Protein AF-W9BY68-F1 (afdb_monomer_lite)

pLDDT: mean 79.56, std 16.39, range [36.25, 94.94]

Foldseek 3Di:
DDDAPPPDDQFWKWAFQDQDFDADPVRHTDDDDHHGDIFTWHDWDDDPPFIWTDTPVDDRPDTDGSVRIHTDDPDQQDPVNQVVCCVVPVDGDDHDPDDPPPDD

Sequence (104 aa):
MSGGDQNWQVGDLALCKYSGCWFDQYHRPRVGPLAGSVHTVTRVWQPGEKLLISLQDWPIEMGFWASAFTKIAPHALDEEDAETIRLLTGQPVTPAAPKTPELV

Structure (mmCIF, N/CA/C/O backbone):
data_AF-W9BY68-F1
#
_entry.id   AF-W9BY68-F1
#
loop_
_atom_site.group_PDB
_atom_site.id
_atom_site.type_symbol
_atom_site.label_atom_id
_atom_site.label_alt_id
_atom_site.label_comp_id
_atom_site.label_asym_id
_atom_site.label_entity_id
_atom_site.label_seq_id
_atom_site.pdbx_PDB_ins_code
_atom_site.Cartn_x
_atom_site.Cartn_y
_atom_site.Cartn_z
_atom_site.occupancy
_atom_site.B_iso_or_equiv
_atom_site.auth_seq_id
_atom_site.auth_comp_id
_atom_site.auth_asym_id
_atom_site.auth_atom_id
_atom_site.pdbx_PDB_model_num
ATOM 1 N N . MET A 1 1 ? -8.536 13.707 -13.249 1.00 36.25 1 MET A N 1
ATOM 2 C CA . MET A 1 1 ? -8.603 12.449 -12.477 1.00 36.25 1 MET A CA 1
ATOM 3 C C . MET A 1 1 ? -8.050 12.755 -11.104 1.00 36.25 1 MET A C 1
ATOM 5 O O . MET A 1 1 ? -6.860 13.011 -10.992 1.00 36.25 1 MET A O 1
ATOM 9 N N . SER A 1 2 ? -8.939 12.906 -10.128 1.00 38.94 2 SER A N 1
ATOM 10 C CA . SER A 1 2 ? -8.640 13.507 -8.830 1.00 38.94 2 SER A CA 1
ATOM 11 C C . SER A 1 2 ? -7.613 12.668 -8.079 1.00 38.94 2 SER A C 1
ATOM 13 O O . SER A 1 2 ? -7.839 11.487 -7.814 1.00 38.94 2 SER A O 1
ATOM 15 N N . GLY A 1 3 ? -6.460 13.283 -7.818 1.00 37.66 3 GLY A N 1
ATOM 16 C CA . GLY A 1 3 ? -5.411 12.720 -6.989 1.00 37.66 3 GLY A CA 1
ATOM 17 C C . GLY A 1 3 ? -5.958 12.499 -5.590 1.00 37.66 3 GLY A C 1
ATOM 18 O O . GLY A 1 3 ? -6.286 13.456 -4.899 1.00 37.66 3 GLY A O 1
ATOM 19 N N . GLY A 1 4 ? -6.084 11.232 -5.204 1.00 44.91 4 GLY A N 1
ATOM 20 C CA . GLY A 1 4 ? -6.170 10.886 -3.793 1.00 44.91 4 GLY A CA 1
ATOM 21 C C . GLY A 1 4 ? -4.865 11.290 -3.117 1.00 44.91 4 GLY A C 1
ATOM 22 O O . GLY A 1 4 ? -3.799 11.179 -3.731 1.00 44.91 4 GLY A O 1
ATOM 23 N N . ASP A 1 5 ? -4.986 11.795 -1.894 1.00 56.00 5 ASP A N 1
ATOM 24 C CA . ASP A 1 5 ? -3.907 12.307 -1.055 1.00 56.00 5 ASP A CA 1
ATOM 25 C C . ASP A 1 5 ? -2.622 11.486 -1.201 1.00 56.00 5 ASP A C 1
ATOM 27 O O . ASP A 1 5 ? -2.530 10.334 -0.780 1.00 56.00 5 ASP A O 1
ATOM 31 N N . GLN A 1 6 ? -1.609 12.094 -1.822 1.00 66.81 6 GLN A N 1
ATOM 32 C CA . GLN A 1 6 ? -0.323 11.453 -2.118 1.00 66.81 6 GLN A CA 1
ATOM 33 C C . GLN A 1 6 ? 0.554 11.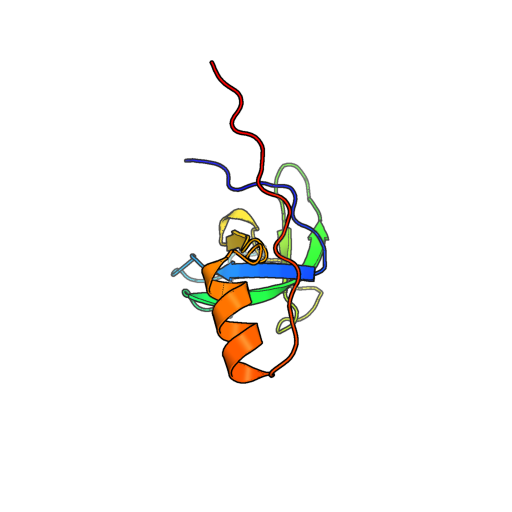273 -0.869 1.00 66.81 6 GLN A C 1
ATOM 35 O O . GLN A 1 6 ? 1.668 10.763 -0.970 1.00 66.81 6 GLN A O 1
ATOM 40 N N . ASN A 1 7 ? 0.067 11.669 0.309 1.00 84.56 7 ASN A N 1
ATOM 41 C CA . ASN A 1 7 ? 0.775 11.541 1.578 1.00 84.56 7 ASN A CA 1
ATOM 42 C C . ASN A 1 7 ? 0.606 10.128 2.160 1.00 84.56 7 ASN A C 1
ATOM 44 O O . ASN A 1 7 ? 0.021 9.938 3.231 1.00 84.56 7 ASN A O 1
ATOM 48 N N . TRP A 1 8 ? 1.065 9.136 1.400 1.00 90.44 8 TRP A N 1
ATOM 49 C CA . TRP A 1 8 ? 1.156 7.754 1.852 1.00 90.44 8 TRP A CA 1
ATOM 50 C C . TRP A 1 8 ? 2.251 7.621 2.906 1.00 90.44 8 TRP A C 1
ATOM 52 O O . TRP A 1 8 ? 3.357 8.137 2.746 1.00 90.44 8 TRP A O 1
ATOM 62 N N . GLN A 1 9 ? 1.948 6.890 3.967 1.00 91.38 9 GLN A N 1
ATOM 63 C CA . GLN A 1 9 ? 2.832 6.611 5.083 1.00 91.38 9 GLN A CA 1
ATOM 64 C C . GLN A 1 9 ? 2.800 5.119 5.410 1.00 91.38 9 GLN A C 1
ATOM 66 O O . GLN A 1 9 ? 1.844 4.401 5.113 1.00 91.38 9 GLN A O 1
ATOM 71 N N . VAL A 1 10 ? 3.880 4.641 6.022 1.00 92.81 10 VAL A N 1
ATOM 72 C CA . VAL A 1 10 ? 3.925 3.282 6.566 1.00 92.81 10 VAL A CA 1
ATOM 73 C C . VAL A 1 10 ? 2.860 3.154 7.657 1.00 92.81 10 VAL A C 1
ATOM 75 O O . VAL A 1 10 ? 2.754 4.024 8.516 1.00 92.81 10 VAL A O 1
ATOM 78 N N . GLY A 1 11 ? 2.081 2.075 7.616 1.00 91.00 11 GLY A N 1
ATOM 79 C CA . GLY A 1 11 ? 0.943 1.834 8.504 1.00 91.00 11 GLY A CA 1
ATOM 80 C C . GLY A 1 11 ? -0.412 2.255 7.930 1.00 91.00 11 GLY A C 1
ATOM 81 O O . GLY A 1 11 ? -1.434 1.851 8.477 1.00 91.00 11 GLY A O 1
ATOM 82 N N . ASP A 1 12 ? -0.450 3.001 6.819 1.00 92.00 12 ASP A N 1
ATOM 83 C CA . ASP A 1 12 ? -1.712 3.321 6.147 1.00 92.00 12 ASP A CA 1
ATOM 84 C C . ASP A 1 12 ? -2.410 2.062 5.623 1.00 92.00 12 ASP A C 1
ATOM 86 O O . ASP A 1 12 ? -1.768 1.111 5.173 1.00 92.00 12 ASP A O 1
ATOM 90 N N . LEU A 1 13 ? -3.742 2.096 5.592 1.00 93.25 13 LEU A N 1
ATOM 91 C CA . LEU A 1 13 ? -4.551 1.080 4.931 1.00 93.25 13 LEU A CA 1
ATOM 92 C C . LEU A 1 13 ? -4.798 1.472 3.468 1.00 93.25 13 LEU A C 1
ATOM 94 O O . LEU A 1 13 ? -5.243 2.579 3.165 1.00 93.25 13 LEU A O 1
ATOM 98 N N . ALA A 1 14 ? -4.522 0.547 2.554 1.00 93.38 14 ALA A N 1
ATOM 99 C CA . ALA A 1 14 ? -4.654 0.719 1.115 1.00 93.38 14 ALA A CA 1
ATOM 100 C C . ALA A 1 14 ? -5.722 -0.229 0.556 1.00 93.38 14 ALA A C 1
ATOM 102 O O . ALA A 1 14 ? -5.560 -1.447 0.598 1.00 93.38 14 ALA A O 1
ATOM 103 N N . LEU A 1 15 ? -6.790 0.332 -0.014 1.00 94.12 15 LEU A N 1
ATOM 104 C CA . LEU A 1 15 ? -7.790 -0.406 -0.785 1.00 94.12 15 LEU A CA 1
ATOM 105 C C . LEU A 1 15 ? -7.345 -0.507 -2.243 1.00 94.12 15 LEU A C 1
ATOM 107 O O . LEU A 1 15 ? -7.211 0.517 -2.916 1.00 94.12 15 LEU A O 1
ATOM 111 N N . CYS A 1 16 ? -7.155 -1.719 -2.758 1.00 94.94 16 CYS A N 1
ATOM 112 C CA . CYS A 1 16 ? -6.873 -1.929 -4.174 1.00 94.94 16 CYS A CA 1
ATOM 113 C C . CYS A 1 16 ? -8.125 -1.636 -5.015 1.00 94.94 16 CYS A C 1
ATOM 115 O O . CYS A 1 16 ? -9.156 -2.287 -4.853 1.00 94.94 16 CYS A O 1
ATOM 117 N N . LYS A 1 17 ? -8.041 -0.683 -5.948 1.00 94.81 17 LYS A N 1
ATOM 118 C CA . LYS A 1 17 ? -9.115 -0.390 -6.924 1.00 94.81 17 LYS A CA 1
ATOM 119 C C . LYS A 1 17 ? -8.800 -0.898 -8.331 1.00 94.81 17 LYS A C 1
ATOM 121 O O . LYS A 1 17 ? -9.632 -0.786 -9.227 1.00 94.81 17 LYS A O 1
ATOM 126 N N . TYR A 1 18 ? -7.589 -1.406 -8.549 1.00 92.38 18 TYR A N 1
ATOM 127 C CA . TYR A 1 18 ? -7.150 -1.883 -9.851 1.00 92.38 18 TYR A CA 1
ATOM 128 C C . TYR A 1 18 ? -7.641 -3.308 -10.111 1.00 92.38 18 TYR A C 1
ATOM 130 O O . TYR A 1 18 ? -7.414 -4.208 -9.309 1.00 92.38 18 TYR A O 1
ATOM 138 N N . SER A 1 19 ? -8.308 -3.504 -11.248 1.00 91.06 19 SER A N 1
ATOM 139 C CA . SER A 1 19 ? -8.907 -4.780 -11.663 1.00 91.06 19 SER A CA 1
ATOM 140 C C . SER A 1 19 ? -8.208 -5.435 -12.862 1.00 91.06 19 SER A C 1
ATOM 142 O O . SER A 1 19 ? -8.702 -6.428 -13.390 1.00 91.06 19 SER A O 1
ATOM 144 N N . GLY A 1 20 ? -7.082 -4.877 -13.318 1.00 88.31 20 GLY A N 1
ATOM 145 C CA . GLY A 1 20 ? -6.321 -5.401 -14.454 1.00 88.31 20 GLY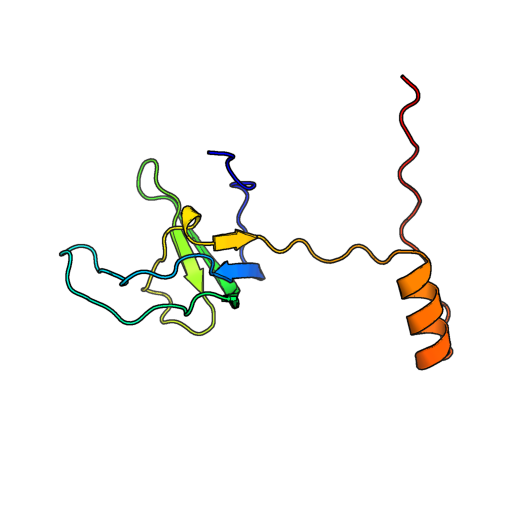 A CA 1
ATOM 146 C C . GLY A 1 20 ? -5.181 -6.343 -14.055 1.00 88.31 20 GLY A C 1
ATOM 147 O O . GLY A 1 20 ? -5.002 -6.694 -12.890 1.00 88.31 20 GLY A O 1
ATOM 148 N N . CYS A 1 21 ? -4.375 -6.732 -15.044 1.00 89.69 21 CYS A N 1
ATOM 149 C CA . CYS A 1 21 ? -3.181 -7.544 -14.824 1.00 89.69 21 CYS A CA 1
ATOM 150 C C . CYS A 1 21 ? -2.043 -6.710 -14.231 1.00 89.69 21 CYS A C 1
ATOM 152 O O . CYS A 1 21 ? -1.749 -5.612 -14.702 1.00 89.69 21 CYS A O 1
ATOM 154 N N . TRP A 1 22 ? -1.348 -7.263 -13.242 1.00 91.00 22 TRP A N 1
ATOM 155 C CA . TRP A 1 22 ? -0.125 -6.664 -12.724 1.00 91.00 22 TRP A CA 1
ATOM 156 C C . TRP A 1 22 ? 1.060 -7.040 -13.603 1.00 91.00 22 TRP A C 1
ATOM 158 O O . TRP A 1 22 ? 1.140 -8.158 -14.113 1.00 91.00 22 TRP A O 1
ATOM 168 N N . PHE A 1 23 ? 1.993 -6.109 -13.762 1.00 89.44 23 PHE A N 1
ATOM 169 C CA . PHE A 1 23 ? 3.186 -6.308 -14.572 1.00 89.44 23 PHE A CA 1
ATOM 170 C C . PHE A 1 23 ? 4.431 -5.883 -13.803 1.00 89.44 23 PHE A C 1
ATOM 172 O O . PHE A 1 23 ? 4.392 -4.916 -13.043 1.00 89.44 23 PHE A O 1
ATOM 179 N N . ASP A 1 24 ? 5.539 -6.595 -14.014 1.00 87.94 24 ASP A N 1
ATOM 180 C CA . ASP A 1 24 ? 6.846 -6.131 -13.550 1.00 87.94 24 ASP A CA 1
ATOM 181 C C . ASP A 1 24 ? 7.440 -5.057 -14.479 1.00 87.94 24 ASP A C 1
ATOM 183 O O . ASP A 1 24 ? 6.870 -4.689 -15.507 1.00 87.94 24 ASP A O 1
ATOM 187 N N . GLN A 1 25 ? 8.623 -4.555 -14.124 1.00 82.38 25 GLN A N 1
ATOM 188 C CA . GLN A 1 25 ? 9.350 -3.544 -14.900 1.00 82.38 25 GLN A CA 1
ATOM 189 C C . GLN A 1 25 ? 9.669 -3.961 -16.349 1.00 82.38 25 GLN A C 1
ATOM 191 O O . GLN A 1 25 ? 9.920 -3.104 -17.193 1.00 82.38 25 GLN A O 1
ATOM 196 N N . TYR A 1 26 ? 9.634 -5.261 -16.658 1.00 88.81 26 TYR A N 1
ATOM 197 C CA . TYR A 1 26 ? 9.838 -5.808 -17.999 1.00 88.81 26 TYR A CA 1
ATOM 198 C C . TYR A 1 26 ? 8.515 -6.144 -18.702 1.00 88.81 26 TYR A C 1
ATOM 200 O O . TYR A 1 26 ? 8.523 -6.872 -19.693 1.00 88.81 26 TYR A O 1
ATOM 208 N N . HIS A 1 27 ? 7.385 -5.632 -18.197 1.00 86.00 27 HIS A N 1
ATOM 209 C CA . HIS A 1 27 ? 6.034 -5.899 -18.696 1.00 86.00 27 HIS A CA 1
ATOM 210 C C . HIS A 1 27 ? 5.650 -7.387 -18.687 1.00 86.00 27 HIS A C 1
ATOM 212 O O . HIS A 1 27 ? 4.815 -7.830 -19.477 1.00 86.00 27 HIS A O 1
ATOM 218 N N . ARG A 1 28 ? 6.234 -8.185 -17.784 1.00 89.62 28 ARG A N 1
ATOM 219 C CA . ARG A 1 28 ? 5.835 -9.587 -17.613 1.00 89.62 28 ARG A CA 1
ATOM 220 C C . ARG A 1 28 ? 4.681 -9.672 -16.621 1.00 89.62 28 ARG A C 1
ATOM 222 O O . ARG A 1 28 ? 4.745 -8.993 -15.594 1.00 89.62 28 ARG A O 1
ATOM 229 N N . PRO A 1 29 ? 3.656 -10.497 -16.888 1.00 88.94 29 PRO A N 1
ATOM 230 C CA . PRO A 1 29 ? 2.528 -10.642 -15.982 1.00 88.94 29 PRO A CA 1
ATOM 231 C C . PRO A 1 29 ? 2.994 -11.159 -14.617 1.00 88.94 29 PRO A C 1
ATOM 233 O O . PRO A 1 29 ? 3.817 -12.075 -14.521 1.00 88.94 29 PRO A O 1
ATOM 236 N N . ARG A 1 30 ? 2.463 -10.558 -13.556 1.00 86.56 30 ARG A N 1
ATOM 237 C CA . ARG A 1 30 ? 2.715 -10.906 -12.157 1.00 86.56 30 ARG A CA 1
ATOM 238 C C . ARG A 1 30 ? 1.403 -11.071 -11.411 1.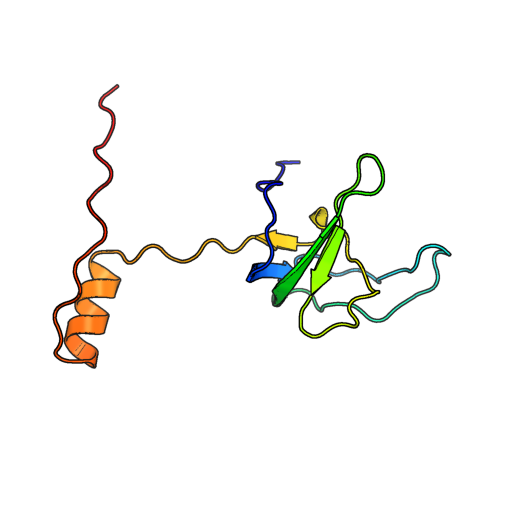00 86.56 30 ARG A C 1
ATOM 240 O O . ARG A 1 30 ? 0.365 -10.549 -11.811 1.00 86.56 30 ARG A O 1
ATOM 247 N N . VAL A 1 31 ? 1.479 -11.799 -10.305 1.00 88.56 31 VAL A N 1
ATOM 248 C CA . VAL A 1 31 ? 0.407 -11.812 -9.313 1.00 88.56 31 VAL A CA 1
ATOM 249 C C . VAL A 1 31 ? 0.503 -10.508 -8.522 1.00 88.56 31 VAL A C 1
ATOM 251 O O . VAL A 1 31 ? 1.604 -10.051 -8.217 1.00 88.56 31 VAL A O 1
ATOM 254 N N . GLY A 1 32 ? -0.640 -9.910 -8.216 1.00 91.25 32 GLY A N 1
ATOM 255 C CA . GLY A 1 32 ? -0.732 -8.733 -7.364 1.00 91.25 32 GLY A CA 1
ATOM 256 C C . GLY A 1 32 ? -2.073 -8.701 -6.630 1.00 91.25 32 GLY A C 1
ATOM 257 O O . GLY A 1 32 ? -2.858 -9.647 -6.756 1.00 91.25 32 GLY A O 1
ATOM 258 N N . PRO A 1 33 ? -2.335 -7.635 -5.860 1.00 93.19 33 PRO A N 1
ATOM 259 C CA . PRO A 1 33 ? -3.560 -7.472 -5.089 1.00 93.19 33 PRO A CA 1
ATOM 260 C C . PRO A 1 33 ? -4.814 -7.587 -5.952 1.00 93.19 33 PRO A C 1
ATOM 262 O O . PRO A 1 33 ? -4.859 -7.078 -7.077 1.00 93.19 33 PRO A O 1
ATOM 265 N N . LEU A 1 34 ? -5.840 -8.234 -5.403 1.00 92.69 34 LEU A N 1
ATOM 266 C CA . LEU A 1 34 ? -7.154 -8.313 -6.032 1.00 92.69 34 LEU A CA 1
ATOM 267 C C . LEU A 1 34 ? -7.892 -6.982 -5.869 1.00 92.69 34 LEU A C 1
ATOM 269 O O . LEU A 1 34 ? -7.729 -6.288 -4.869 1.00 92.69 34 LEU A O 1
ATOM 273 N N . ALA A 1 35 ? -8.744 -6.625 -6.827 1.00 93.75 35 ALA A N 1
ATOM 274 C CA . ALA A 1 35 ? -9.627 -5.477 -6.651 1.00 93.75 35 ALA A CA 1
ATOM 275 C C . ALA A 1 35 ? -10.521 -5.680 -5.413 1.00 93.75 35 ALA A C 1
ATOM 277 O O . ALA A 1 35 ? -11.100 -6.749 -5.226 1.00 93.75 35 ALA A O 1
ATOM 278 N N . GLY A 1 36 ? -10.632 -4.652 -4.575 1.00 92.31 36 GLY A N 1
ATOM 279 C CA . GLY A 1 36 ? -11.392 -4.679 -3.327 1.00 92.31 36 GLY A CA 1
ATOM 280 C C . GLY A 1 36 ? -10.625 -5.210 -2.114 1.00 92.31 36 GLY A C 1
ATOM 281 O O . GLY A 1 36 ? -11.149 -5.134 -1.005 1.00 92.31 36 GLY A O 1
ATOM 282 N N . SER A 1 37 ? -9.397 -5.716 -2.275 1.00 94.19 37 SER A N 1
ATOM 283 C CA . SER A 1 37 ? -8.591 -6.138 -1.128 1.00 94.19 37 SER A CA 1
ATOM 284 C C . SER A 1 37 ? -7.996 -4.938 -0.389 1.00 94.19 37 SER A C 1
ATOM 286 O O . SER A 1 37 ? -7.623 -3.929 -0.996 1.00 94.19 37 SER A O 1
ATOM 288 N N . VAL A 1 38 ? -7.908 -5.054 0.937 1.00 93.81 38 VAL A N 1
ATOM 289 C CA . VAL A 1 38 ? -7.309 -4.048 1.819 1.00 93.81 38 VAL A CA 1
ATOM 290 C C . VAL A 1 38 ? -5.996 -4.585 2.360 1.00 93.81 38 VAL A C 1
ATOM 292 O O . VAL A 1 38 ? -5.940 -5.720 2.826 1.00 93.81 38 VAL A O 1
ATOM 295 N N . HIS A 1 39 ? -4.954 -3.763 2.309 1.00 94.31 39 HIS A N 1
ATOM 296 C CA . HIS A 1 39 ? -3.620 -4.125 2.771 1.00 94.31 39 HIS A CA 1
ATOM 297 C C . HIS A 1 39 ? -2.976 -2.980 3.547 1.00 94.31 39 HIS A C 1
ATOM 299 O O . HIS A 1 39 ? -3.183 -1.811 3.224 1.00 94.31 39 HIS A O 1
ATOM 305 N N . THR A 1 40 ? -2.135 -3.311 4.522 1.00 94.75 40 THR A N 1
ATOM 306 C CA . THR A 1 40 ? -1.316 -2.324 5.233 1.00 94.75 40 THR A CA 1
ATOM 307 C C . THR A 1 40 ? -0.085 -1.961 4.408 1.00 94.75 40 THR A C 1
ATOM 309 O O . THR A 1 40 ? 0.609 -2.843 3.893 1.00 94.75 40 THR A O 1
ATOM 312 N N . VAL A 1 41 ? 0.225 -0.671 4.310 1.00 94.00 41 VAL A N 1
ATOM 313 C CA . VAL A 1 41 ? 1.434 -0.161 3.659 1.00 94.00 41 VAL A CA 1
ATOM 314 C C . VAL A 1 41 ? 2.645 -0.377 4.562 1.00 94.00 41 VAL A C 1
ATOM 316 O O . VAL A 1 41 ? 2.684 0.106 5.690 1.00 94.00 41 VAL A O 1
ATOM 319 N N . THR A 1 42 ? 3.669 -1.068 4.065 1.00 94.88 42 THR A N 1
ATOM 320 C CA . THR A 1 42 ? 4.914 -1.339 4.813 1.00 94.88 42 THR A CA 1
ATOM 321 C C . THR A 1 42 ? 6.081 -0.468 4.378 1.00 94.88 42 THR A C 1
ATOM 323 O O . THR A 1 42 ? 7.031 -0.275 5.135 1.00 94.88 42 THR A O 1
ATOM 326 N N . ARG A 1 43 ? 6.024 0.077 3.162 1.00 93.88 43 ARG A N 1
ATOM 327 C CA . ARG A 1 43 ? 7.066 0.941 2.612 1.00 93.88 43 ARG A CA 1
ATOM 328 C C . ARG A 1 43 ? 6.471 1.887 1.584 1.00 93.88 43 ARG A C 1
ATOM 330 O O . ARG A 1 43 ? 5.596 1.491 0.823 1.00 93.88 43 ARG A O 1
ATOM 337 N N . VAL A 1 44 ? 7.002 3.102 1.532 1.00 92.44 44 VAL A N 1
ATOM 338 C CA . VAL A 1 44 ? 6.660 4.119 0.534 1.00 92.44 44 VAL A CA 1
ATOM 339 C C . VAL A 1 44 ? 7.955 4.656 -0.057 1.00 92.44 44 VAL A C 1
ATOM 341 O O . VAL A 1 44 ? 8.907 4.926 0.677 1.00 92.44 44 VAL A O 1
ATOM 344 N N . TRP A 1 45 ? 8.028 4.767 -1.379 1.00 92.19 45 TRP A N 1
ATOM 345 C CA . TRP A 1 45 ? 9.165 5.380 -2.064 1.00 92.19 45 TRP A CA 1
ATOM 346 C C . TRP A 1 45 ? 8.744 5.927 -3.422 1.00 92.19 45 TRP A C 1
ATOM 348 O O . TRP A 1 45 ? 7.740 5.515 -4.002 1.00 92.19 45 TRP A O 1
ATOM 358 N N . GLN A 1 46 ? 9.537 6.860 -3.940 1.00 89.19 46 GLN A N 1
ATOM 359 C CA . GLN A 1 46 ? 9.209 7.588 -5.155 1.00 89.19 46 GLN A CA 1
ATOM 360 C C . GLN A 1 46 ? 10.385 7.568 -6.142 1.00 89.19 46 GLN A C 1
ATOM 362 O O . GLN A 1 46 ? 11.261 8.431 -6.086 1.00 89.19 46 GLN A O 1
ATOM 367 N N . PRO A 1 47 ? 10.456 6.582 -7.051 1.00 83.00 47 PRO A N 1
ATOM 368 C CA . PRO A 1 47 ? 11.367 6.641 -8.183 1.00 83.00 47 PRO A CA 1
ATOM 369 C C . PRO A 1 47 ? 10.851 7.649 -9.222 1.00 83.00 47 PRO A C 1
ATOM 371 O O . PRO A 1 47 ? 9.878 7.398 -9.936 1.00 83.00 47 PRO A O 1
ATOM 374 N N . GLY A 1 48 ? 11.521 8.798 -9.320 1.00 85.06 48 GLY A N 1
ATOM 375 C CA . GLY A 1 48 ? 11.153 9.867 -10.252 1.00 85.06 48 GLY A CA 1
ATOM 376 C C . GLY A 1 48 ? 9.832 10.539 -9.867 1.00 85.06 48 GLY A C 1
ATOM 377 O O . GLY A 1 48 ? 9.645 10.967 -8.733 1.00 85.06 48 GLY A O 1
ATOM 378 N N . GLU A 1 49 ? 8.888 10.626 -10.800 1.00 84.06 49 GLU A N 1
ATOM 379 C CA . GLU A 1 49 ? 7.591 11.304 -10.592 1.00 84.06 49 GLU A CA 1
ATOM 380 C C . GLU A 1 49 ? 6.489 10.374 -10.062 1.00 84.06 49 GLU A C 1
ATOM 382 O O . GLU A 1 49 ? 5.295 10.654 -10.140 1.00 84.06 49 GLU A O 1
ATOM 387 N N . LYS A 1 50 ? 6.880 9.193 -9.599 1.00 84.88 50 LYS A N 1
ATOM 388 C CA . LYS A 1 50 ? 6.029 8.017 -9.623 1.00 84.88 50 LYS A CA 1
ATOM 389 C C . LYS A 1 50 ? 6.087 7.358 -8.251 1.00 84.88 50 LYS A C 1
ATOM 391 O O . LYS A 1 50 ? 7.138 6.886 -7.847 1.00 84.88 50 LYS A O 1
ATOM 396 N N . LEU A 1 51 ? 4.977 7.379 -7.516 1.00 90.75 51 LEU A N 1
ATOM 397 C CA . LEU A 1 51 ? 4.915 6.887 -6.138 1.00 90.75 51 LEU A CA 1
ATOM 398 C C . LEU A 1 51 ? 4.569 5.395 -6.099 1.00 90.75 51 LEU A C 1
ATOM 400 O O . LEU A 1 51 ? 3.579 4.968 -6.706 1.00 90.75 51 LEU A O 1
ATOM 404 N N . LEU A 1 52 ? 5.367 4.617 -5.367 1.00 92.31 52 LEU A N 1
ATOM 405 C CA . LEU A 1 52 ? 5.115 3.205 -5.104 1.00 92.31 52 LEU A CA 1
ATOM 406 C C . LEU A 1 52 ? 4.953 2.928 -3.612 1.00 92.31 52 LEU A C 1
ATOM 408 O O . LEU A 1 52 ? 5.540 3.597 -2.758 1.00 92.31 52 LEU A O 1
ATOM 412 N N . ILE A 1 53 ? 4.163 1.896 -3.338 1.00 93.62 53 ILE A N 1
ATOM 413 C CA . ILE A 1 53 ? 3.938 1.347 -2.008 1.00 93.62 53 ILE A CA 1
ATOM 414 C C . ILE A 1 53 ? 4.228 -0.157 -2.006 1.00 93.62 53 ILE A C 1
ATOM 416 O O . ILE A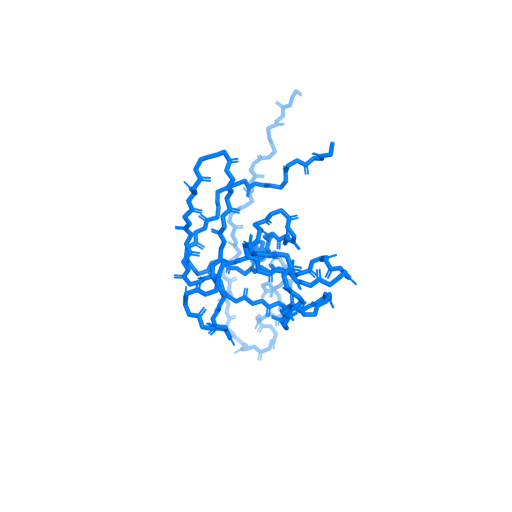 1 53 ? 3.910 -0.855 -2.971 1.00 93.62 53 ILE A O 1
ATOM 420 N N . SER A 1 54 ? 4.807 -0.655 -0.917 1.00 94.62 54 SER A N 1
ATOM 421 C CA . SER A 1 54 ? 4.843 -2.087 -0.601 1.00 94.62 54 SER A CA 1
ATOM 422 C C . SER A 1 54 ? 3.726 -2.395 0.381 1.00 94.62 54 SER A C 1
ATOM 424 O O . SER A 1 54 ? 3.376 -1.564 1.223 1.00 94.62 54 SER A O 1
ATOM 426 N N . LEU A 1 55 ? 3.188 -3.603 0.283 1.00 94.88 55 LEU A N 1
ATOM 427 C CA . LEU A 1 55 ? 2.061 -4.068 1.080 1.00 94.88 55 LEU A CA 1
ATOM 428 C C . LEU A 1 55 ? 2.516 -5.189 2.014 1.00 94.88 55 LEU A C 1
ATOM 430 O O . LEU A 1 55 ? 3.414 -5.949 1.667 1.00 94.88 55 LEU A O 1
ATOM 434 N N . GLN A 1 56 ? 1.895 -5.302 3.184 1.00 93.94 56 GLN A N 1
ATOM 435 C CA . GLN A 1 56 ? 2.290 -6.260 4.223 1.00 93.94 56 GLN A CA 1
ATOM 436 C C . GLN A 1 56 ? 2.227 -7.724 3.776 1.00 93.94 56 GLN A C 1
ATOM 438 O O . GLN A 1 56 ? 3.120 -8.497 4.112 1.00 93.94 56 GLN A O 1
ATOM 443 N N . ASP A 1 57 ? 1.218 -8.090 2.987 1.00 91.31 57 ASP A N 1
ATOM 444 C CA . ASP A 1 57 ? 1.022 -9.471 2.520 1.00 91.31 57 ASP A CA 1
ATOM 445 C C . ASP A 1 57 ? 1.891 -9.831 1.304 1.00 91.31 57 ASP A C 1
ATOM 447 O O . ASP A 1 57 ? 1.785 -10.927 0.754 1.00 91.31 57 ASP A O 1
ATOM 451 N N . TRP A 1 58 ? 2.738 -8.901 0.858 1.00 90.31 58 TRP A N 1
ATOM 452 C CA . TRP A 1 58 ? 3.552 -9.035 -0.341 1.00 90.31 58 TRP A CA 1
ATOM 453 C C . TRP A 1 58 ? 5.040 -8.901 -0.007 1.00 90.31 58 TRP A C 1
ATOM 455 O O . TRP A 1 58 ? 5.406 -8.216 0.951 1.00 90.31 58 TRP A O 1
ATOM 465 N N . PRO A 1 59 ? 5.934 -9.529 -0.793 1.00 87.81 59 PRO A N 1
ATOM 466 C CA . PRO A 1 59 ? 7.370 -9.352 -0.612 1.00 87.81 59 PRO A CA 1
ATOM 467 C C . PRO A 1 59 ? 7.742 -7.867 -0.623 1.00 87.81 59 PRO A C 1
ATOM 469 O O . PRO A 1 59 ? 7.307 -7.131 -1.50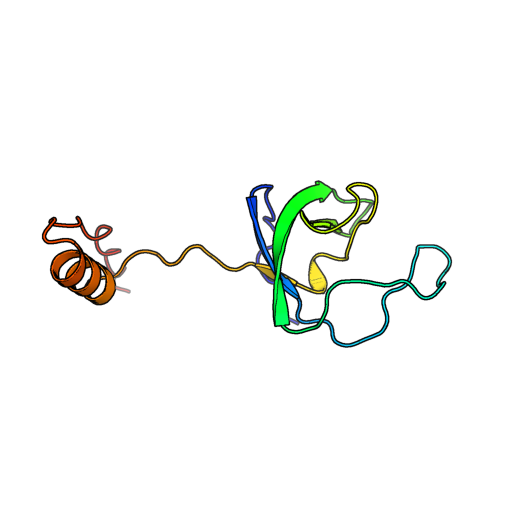5 1.00 87.81 59 PRO A O 1
ATOM 472 N N . ILE A 1 60 ? 8.584 -7.427 0.317 1.00 80.06 60 ILE A N 1
ATOM 473 C CA . ILE A 1 60 ? 8.928 -6.002 0.479 1.00 80.06 60 ILE A CA 1
ATOM 474 C C . ILE A 1 60 ? 9.571 -5.382 -0.773 1.00 80.06 60 ILE A C 1
ATOM 476 O O . ILE A 1 60 ? 9.485 -4.175 -0.989 1.00 80.06 60 ILE A O 1
ATOM 480 N N . GLU A 1 61 ? 10.196 -6.210 -1.610 1.00 83.00 61 GLU A N 1
ATOM 481 C CA . GLU A 1 61 ? 10.801 -5.819 -2.886 1.00 83.00 61 GLU A CA 1
ATOM 482 C C . GLU A 1 61 ? 9.765 -5.566 -3.995 1.00 83.00 61 GLU A C 1
ATOM 484 O O . GLU A 1 61 ? 10.083 -4.934 -5.002 1.00 83.00 61 GLU A O 1
ATOM 489 N N . MET A 1 62 ? 8.521 -6.025 -3.821 1.00 88.12 62 MET A N 1
ATOM 490 C CA . MET A 1 62 ? 7.424 -5.750 -4.745 1.00 88.12 62 MET A CA 1
ATOM 491 C C . MET A 1 62 ? 6.768 -4.414 -4.411 1.00 88.12 62 MET A C 1
ATOM 493 O O . MET A 1 62 ? 6.119 -4.252 -3.379 1.00 88.12 62 MET A O 1
ATOM 497 N N . GLY A 1 63 ? 6.931 -3.462 -5.328 1.00 90.31 63 GLY A N 1
ATOM 498 C CA . GLY A 1 63 ? 6.231 -2.187 -5.301 1.00 90.31 63 GLY A CA 1
ATOM 499 C C . GLY A 1 63 ? 5.041 -2.163 -6.231 1.00 90.31 63 GLY A C 1
ATOM 500 O O . GLY A 1 63 ? 5.132 -2.571 -7.389 1.00 90.31 63 GLY A O 1
ATOM 501 N N . PHE A 1 64 ? 3.949 -1.597 -5.740 1.00 92.12 64 PHE A N 1
ATOM 502 C CA . PHE A 1 64 ? 2.754 -1.336 -6.520 1.00 92.12 64 PHE A CA 1
ATOM 503 C C . PHE A 1 64 ? 2.560 0.166 -6.689 1.00 92.12 64 PHE A C 1
ATOM 505 O O . PHE A 1 64 ? 2.882 0.956 -5.802 1.00 92.12 64 PHE A O 1
ATOM 512 N N . TRP A 1 65 ? 2.022 0.568 -7.838 1.00 92.31 65 TRP A N 1
ATOM 513 C CA . TRP A 1 65 ? 1.689 1.962 -8.108 1.00 92.31 65 TRP A CA 1
ATOM 514 C C . TRP A 1 65 ? 0.680 2.472 -7.086 1.00 92.31 65 TRP A C 1
ATOM 516 O O . TRP A 1 65 ? -0.436 1.964 -7.034 1.00 92.31 65 TRP A O 1
ATOM 526 N N . ALA A 1 66 ? 1.021 3.516 -6.330 1.00 92.31 66 ALA A N 1
ATOM 527 C CA . ALA A 1 66 ? 0.118 4.085 -5.327 1.00 92.31 66 ALA A CA 1
ATOM 528 C C . ALA A 1 66 ? -1.221 4.547 -5.941 1.00 92.31 66 ALA A C 1
ATOM 530 O O . ALA A 1 66 ? -2.272 4.477 -5.310 1.00 92.31 66 ALA A O 1
ATOM 531 N N . SER A 1 67 ? -1.208 4.946 -7.219 1.00 91.50 67 SER A N 1
ATOM 532 C CA . SER A 1 67 ? -2.402 5.332 -7.981 1.00 91.50 67 SER A CA 1
ATOM 533 C C . SER A 1 67 ? -3.412 4.198 -8.188 1.00 91.50 67 SER A C 1
ATOM 535 O O . SER A 1 67 ? -4.582 4.488 -8.443 1.00 91.50 67 SER A O 1
ATOM 537 N N . ALA A 1 68 ? -2.996 2.935 -8.056 1.00 92.69 68 ALA A N 1
ATOM 538 C CA . ALA A 1 68 ? -3.858 1.755 -8.114 1.00 92.69 68 ALA A CA 1
ATOM 539 C C . ALA A 1 68 ? -4.634 1.509 -6.808 1.00 92.69 68 ALA A C 1
ATOM 541 O O . ALA A 1 68 ? -5.468 0.603 -6.756 1.00 92.69 68 ALA A O 1
ATOM 542 N N . PHE A 1 69 ? -4.397 2.330 -5.781 1.00 93.44 69 PHE A N 1
ATOM 543 C CA . PHE A 1 69 ? -5.016 2.206 -4.470 1.00 93.44 69 PHE A CA 1
ATOM 544 C C . PHE A 1 69 ? -5.783 3.473 -4.086 1.00 93.44 69 PHE A C 1
ATOM 546 O O . PHE A 1 69 ? -5.634 4.547 -4.683 1.00 93.44 69 PHE A O 1
ATOM 553 N N . THR A 1 70 ? -6.637 3.319 -3.085 1.00 92.12 70 THR A N 1
ATOM 554 C CA . THR A 1 70 ? -7.271 4.406 -2.344 1.00 92.12 70 THR A CA 1
ATOM 555 C C . THR A 1 70 ? -6.851 4.267 -0.888 1.00 92.12 70 THR A C 1
ATOM 557 O O . THR A 1 70 ? -6.978 3.186 -0.313 1.00 92.12 70 THR A O 1
ATOM 560 N N . LYS A 1 71 ? -6.323 5.343 -0.301 1.00 90.50 71 LYS A N 1
ATOM 561 C CA . LYS A 1 71 ? -5.982 5.382 1.121 1.00 90.50 71 LYS A CA 1
ATOM 562 C C . LYS A 1 71 ? -7.273 5.357 1.935 1.00 90.50 71 LYS A C 1
ATOM 564 O O . LYS A 1 71 ? -8.160 6.176 1.702 1.00 90.50 71 LYS A O 1
ATOM 569 N N . ILE A 1 72 ? -7.382 4.412 2.859 1.00 86.94 72 ILE A N 1
ATOM 570 C CA . ILE A 1 72 ? -8.467 4.366 3.835 1.00 86.94 72 ILE A CA 1
ATOM 571 C C . ILE A 1 72 ? -8.005 5.201 5.026 1.00 86.94 72 ILE A C 1
ATOM 573 O O . ILE A 1 72 ? -7.049 4.842 5.714 1.00 86.94 72 ILE A O 1
ATOM 577 N N . ALA A 1 73 ? -8.662 6.337 5.246 1.00 75.62 73 ALA A N 1
ATOM 578 C CA . ALA A 1 73 ? -8.463 7.101 6.467 1.00 75.62 73 ALA A CA 1
ATOM 579 C C . ALA A 1 73 ? -9.037 6.305 7.654 1.00 75.62 73 ALA A C 1
ATOM 581 O O . ALA A 1 73 ? -10.113 5.717 7.509 1.00 75.62 73 ALA A O 1
ATOM 582 N N . PRO A 1 74 ? -8.362 6.286 8.819 1.00 64.81 74 PRO A N 1
ATOM 583 C CA . PRO A 1 74 ? -8.972 5.788 10.043 1.00 64.81 74 PRO A CA 1
ATOM 584 C C . PRO A 1 74 ? -10.312 6.492 10.249 1.00 64.81 74 PRO A C 1
ATOM 586 O O . PRO A 1 74 ? -10.387 7.718 10.131 1.00 64.81 74 PRO A O 1
ATOM 589 N N . HIS A 1 75 ? -11.362 5.722 10.525 1.00 62.53 75 HIS A N 1
ATOM 590 C CA . HIS A 1 75 ? -12.642 6.304 10.895 1.00 62.53 75 HIS A CA 1
ATOM 591 C C . HIS A 1 75 ? -12.438 7.109 12.184 1.00 62.53 75 HIS A C 1
ATOM 593 O O . HIS A 1 75 ? -11.925 6.583 13.175 1.00 62.53 75 HIS A O 1
ATOM 599 N N . ALA A 1 76 ? -12.735 8.406 12.144 1.00 61.81 76 ALA A N 1
ATOM 600 C CA . ALA A 1 76 ? -12.770 9.207 13.355 1.00 61.81 76 ALA A CA 1
ATOM 601 C C . ALA A 1 76 ? -14.080 8.863 14.056 1.00 61.81 76 ALA A C 1
ATOM 603 O O . ALA A 1 76 ? -15.125 9.100 13.461 1.00 61.81 76 ALA A O 1
ATOM 604 N N . LEU A 1 77 ? -13.989 8.303 15.267 1.00 63.44 77 LEU A N 1
ATOM 605 C CA . LEU A 1 77 ? -15.154 7.916 16.061 1.00 63.44 77 LEU A CA 1
ATOM 606 C C . LEU A 1 77 ? -16.140 9.077 16.133 1.00 63.44 77 LEU A C 1
ATOM 608 O O . LEU A 1 77 ? -15.797 10.146 16.658 1.00 63.44 77 LEU A O 1
ATOM 612 N N . ASP A 1 78 ? -17.331 8.860 15.597 1.00 71.06 78 ASP A N 1
ATOM 613 C CA . ASP A 1 78 ? -18.433 9.795 15.734 1.00 71.06 78 ASP A CA 1
ATOM 614 C C . ASP A 1 78 ? -19.291 9.466 16.971 1.00 71.06 78 ASP A C 1
ATOM 616 O O . ASP A 1 78 ? -18.950 8.619 17.805 1.00 71.06 78 ASP A O 1
ATOM 620 N N . GLU A 1 79 ? -20.362 10.232 17.172 1.00 70.38 79 GLU A N 1
ATOM 621 C CA . GLU A 1 79 ? -21.242 10.070 18.333 1.00 70.38 79 GLU A CA 1
ATOM 622 C C . GLU A 1 79 ? -21.976 8.717 18.315 1.00 70.38 79 GLU A C 1
ATOM 624 O O . GLU A 1 79 ? -22.182 8.119 19.374 1.00 70.38 79 GLU A O 1
ATOM 629 N N . GLU A 1 80 ? -22.294 8.199 17.124 1.00 72.50 80 GLU A N 1
ATOM 630 C CA . GLU A 1 80 ? -22.969 6.912 16.937 1.00 72.50 80 GLU A CA 1
ATOM 631 C C . GLU A 1 80 ? -22.021 5.745 17.253 1.00 72.50 80 GLU A C 1
ATOM 633 O O . GLU A 1 80 ? -22.399 4.803 17.963 1.00 72.50 80 GLU A O 1
ATOM 638 N N . ASP A 1 81 ? -20.757 5.839 16.830 1.00 72.50 81 ASP A N 1
ATOM 639 C CA . ASP A 1 81 ? -19.716 4.884 17.213 1.00 72.50 81 ASP A CA 1
ATOM 640 C C . ASP A 1 81 ? -19.483 4.874 18.724 1.00 72.50 81 ASP A C 1
ATOM 642 O O . ASP A 1 81 ? -19.373 3.811 19.343 1.00 72.50 81 ASP A O 1
ATOM 646 N N . ALA A 1 82 ? -19.398 6.056 19.341 1.00 67.56 82 ALA A N 1
ATOM 647 C CA . ALA A 1 82 ? -19.164 6.185 20.774 1.00 67.56 82 ALA A CA 1
ATOM 648 C C . ALA A 1 82 ? -20.323 5.585 21.583 1.00 67.56 82 ALA A C 1
ATOM 650 O O . ALA A 1 82 ? -20.089 4.889 22.578 1.00 67.56 82 ALA A O 1
ATOM 651 N N . GLU A 1 83 ? -21.568 5.801 21.149 1.00 70.25 83 GLU A N 1
ATOM 652 C CA . GLU A 1 83 ? -22.744 5.191 21.763 1.00 70.25 83 GLU A CA 1
ATOM 653 C C . GLU A 1 83 ? -22.759 3.669 21.580 1.00 70.25 83 GLU A C 1
ATOM 655 O O . GLU A 1 83 ? -22.9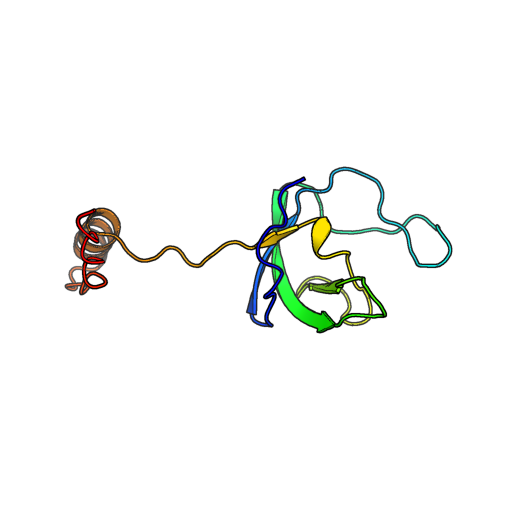89 2.938 22.547 1.00 70.25 83 GLU A O 1
ATOM 660 N N . THR A 1 84 ? -22.424 3.177 20.388 1.00 76.19 84 THR A N 1
ATOM 661 C CA . THR A 1 84 ? -22.352 1.741 20.100 1.00 76.19 84 THR A CA 1
ATOM 662 C C . THR A 1 84 ? -21.266 1.050 20.929 1.00 76.19 84 THR A C 1
ATOM 664 O O . THR A 1 84 ? -21.523 0.016 21.550 1.00 76.19 84 THR A O 1
ATOM 667 N N . ILE A 1 85 ? -20.066 1.632 21.033 1.00 71.75 85 ILE A N 1
ATOM 668 C CA . ILE A 1 85 ? -18.987 1.085 21.867 1.00 71.75 85 ILE A CA 1
ATOM 669 C C . ILE A 1 85 ? -19.370 1.147 23.349 1.00 71.75 85 ILE A C 1
ATOM 671 O O . ILE A 1 85 ? -19.129 0.178 24.073 1.00 71.75 85 ILE A O 1
ATOM 675 N N . ARG A 1 86 ? -20.018 2.228 23.808 1.00 72.12 86 ARG A N 1
ATOM 676 C CA . ARG A 1 86 ? -20.534 2.331 25.183 1.00 72.12 86 ARG A CA 1
ATOM 677 C C . ARG A 1 86 ? -21.540 1.222 25.482 1.00 72.12 86 ARG A C 1
ATOM 679 O O . ARG A 1 86 ? -21.463 0.611 26.546 1.00 72.12 86 ARG A O 1
ATOM 686 N N . LEU A 1 87 ? -22.459 0.944 24.558 1.00 71.94 87 LEU A N 1
ATOM 687 C CA . LEU A 1 87 ? -23.455 -0.122 24.699 1.00 71.94 87 LEU A CA 1
ATOM 688 C C . LEU A 1 87 ? -22.815 -1.518 24.701 1.00 71.94 87 LEU A C 1
ATOM 690 O O . LEU A 1 87 ? -23.228 -2.371 25.482 1.00 71.94 87 LEU A O 1
ATOM 694 N N . LEU A 1 88 ? -21.798 -1.750 23.866 1.00 75.25 88 LEU A N 1
ATOM 695 C CA . LEU A 1 88 ? -21.134 -3.052 23.736 1.00 75.25 88 LEU A CA 1
ATOM 696 C C . LEU A 1 88 ? -20.138 -3.356 24.865 1.00 75.25 88 LEU A C 1
ATOM 698 O O . LEU A 1 88 ? -19.994 -4.511 25.258 1.00 75.25 88 LEU A O 1
ATOM 702 N N . THR A 1 89 ? -19.431 -2.346 25.374 1.00 76.38 89 THR A N 1
ATOM 703 C CA . THR A 1 89 ? -18.331 -2.526 26.343 1.00 76.38 89 THR A CA 1
ATOM 704 C C . THR A 1 89 ? -18.680 -2.073 27.759 1.00 76.38 89 THR A C 1
ATOM 706 O O . THR A 1 89 ? -17.961 -2.396 28.703 1.00 76.38 89 THR A O 1
ATOM 709 N N . GLY A 1 90 ? -19.763 -1.306 27.928 1.00 69.44 90 GLY A N 1
ATOM 710 C CA . GLY A 1 90 ? -20.142 -0.691 29.201 1.00 69.44 90 GLY A CA 1
ATOM 711 C C . GLY A 1 90 ? -19.204 0.431 29.663 1.00 69.44 90 GLY A C 1
ATOM 712 O O . GLY A 1 90 ? -19.402 0.968 30.752 1.00 69.44 90 GLY A O 1
ATOM 713 N N . GLN A 1 91 ? -18.191 0.798 28.869 1.00 61.41 91 GLN A N 1
ATOM 714 C CA . GLN A 1 91 ? -17.248 1.866 29.190 1.00 61.41 91 GLN A CA 1
ATOM 715 C C . GLN A 1 91 ? -17.562 3.141 28.393 1.00 61.41 91 GLN A C 1
ATOM 717 O O . GLN A 1 91 ? -17.862 3.064 27.202 1.00 61.41 91 GLN A O 1
ATOM 722 N N . PRO A 1 92 ? -17.501 4.328 29.019 1.00 57.66 92 PRO A N 1
ATOM 723 C CA . PRO A 1 92 ? -17.674 5.586 28.307 1.00 57.66 92 PRO A CA 1
ATOM 724 C C . PRO A 1 92 ? -16.489 5.829 27.363 1.00 57.66 92 PRO A C 1
ATOM 726 O O . PRO A 1 92 ? -15.335 5.802 27.790 1.00 57.66 92 PRO A O 1
ATOM 729 N N . VAL A 1 93 ? -16.782 6.098 26.090 1.00 58.94 93 VAL A N 1
ATOM 730 C CA . VAL A 1 93 ? -15.795 6.529 25.093 1.00 58.94 93 VAL A CA 1
ATOM 731 C C . VAL A 1 93 ? -15.961 8.023 24.872 1.00 58.94 93 VAL A C 1
ATOM 733 O O . VAL A 1 93 ? -17.070 8.497 24.633 1.00 58.94 93 VAL A O 1
ATOM 736 N N . THR A 1 94 ? -14.870 8.777 24.984 1.00 58.25 94 THR A N 1
ATOM 737 C CA . THR A 1 94 ? -14.879 10.217 24.719 1.00 58.25 94 THR A CA 1
ATOM 738 C C . THR A 1 94 ? -14.942 10.442 23.204 1.00 58.25 94 THR A C 1
ATOM 740 O O . THR A 1 94 ? -14.024 9.994 22.512 1.00 58.25 94 THR A O 1
ATOM 743 N N . PRO A 1 95 ? -15.968 11.129 22.669 1.00 55.25 95 PRO A N 1
ATOM 744 C CA . PRO A 1 95 ? -16.015 11.477 21.253 1.00 55.25 95 PRO A CA 1
ATOM 745 C C . PRO A 1 95 ? -14.845 12.397 20.893 1.00 55.25 95 PRO A C 1
ATOM 747 O O . PRO A 1 95 ? -14.390 13.194 21.724 1.00 55.25 95 PRO A O 1
ATOM 750 N N . ALA A 1 96 ? -14.366 12.328 19.649 1.00 55.38 96 ALA A N 1
ATOM 751 C CA . ALA A 1 96 ? -13.462 13.354 19.145 1.00 55.38 96 ALA A CA 1
ATOM 752 C C . ALA A 1 96 ? -14.191 14.710 19.155 1.00 55.38 96 ALA A C 1
ATOM 754 O O . ALA A 1 96 ? -15.359 14.796 18.776 1.00 55.38 96 ALA A O 1
ATOM 755 N N . ALA A 1 97 ? -13.514 15.766 19.620 1.00 52.12 97 ALA A N 1
ATOM 756 C CA . ALA A 1 97 ? -14.112 17.093 19.730 1.00 52.12 97 ALA A CA 1
ATOM 757 C C . ALA A 1 97 ? -14.721 17.531 18.381 1.00 52.12 97 ALA A C 1
ATOM 759 O O . ALA A 1 97 ? -14.068 17.363 17.343 1.00 52.12 97 ALA A O 1
ATOM 760 N N . PRO A 1 98 ? -15.942 18.100 18.378 1.00 47.00 98 PRO A N 1
ATOM 761 C CA . PRO A 1 98 ? -16.584 18.542 17.152 1.00 47.00 98 PRO A CA 1
ATOM 762 C C . PRO A 1 98 ? -15.688 19.573 16.467 1.00 47.00 98 PRO A C 1
ATOM 764 O O . PRO A 1 98 ? -15.264 20.553 17.084 1.00 47.00 98 PRO A O 1
ATOM 767 N N . LYS A 1 99 ? -15.386 19.355 15.183 1.00 53.00 99 LYS A N 1
ATOM 768 C CA . LYS A 1 99 ? -14.785 20.402 14.356 1.00 53.00 99 LYS A CA 1
ATOM 769 C C . LYS A 1 99 ? -15.785 21.549 14.309 1.00 53.00 99 LYS A C 1
ATOM 771 O O . LYS A 1 99 ? -16.882 21.387 13.778 1.00 53.00 99 LYS A O 1
ATOM 776 N N . THR A 1 100 ? -15.410 22.680 14.896 1.00 47.47 100 THR A N 1
ATOM 777 C CA . THR A 1 100 ? -16.145 23.937 14.797 1.00 47.47 100 THR A CA 1
ATOM 778 C C . THR A 1 100 ? -16.464 24.183 13.320 1.00 47.47 100 THR A C 1
ATOM 780 O O . THR A 1 100 ? -15.530 24.190 12.515 1.00 47.47 100 THR A O 1
ATOM 783 N N . PRO A 1 101 ? -17.735 24.349 12.920 1.00 51.31 101 PRO A N 1
ATOM 784 C CA . PRO A 1 101 ? -18.020 24.810 11.574 1.00 51.31 101 PRO A CA 1
ATOM 785 C C . PRO A 1 101 ? -17.456 26.230 11.451 1.00 51.31 101 PRO A C 1
ATOM 787 O O . PRO A 1 101 ? -17.854 27.123 12.201 1.00 51.31 101 PRO A O 1
ATOM 790 N N . GLU A 1 102 ? -16.496 26.431 10.544 1.00 48.31 102 GLU A N 1
ATOM 791 C CA . GLU A 1 102 ? -16.146 27.771 10.078 1.00 48.31 102 GLU A CA 1
ATOM 792 C C . GLU A 1 102 ? -17.404 28.361 9.433 1.00 48.31 102 GLU A C 1
ATOM 794 O O . GLU A 1 102 ? -17.843 27.933 8.365 1.00 48.31 102 GLU A O 1
ATOM 799 N N . LEU A 1 103 ? -18.030 29.295 10.148 1.00 49.84 103 LEU A N 1
ATOM 800 C CA . LEU A 1 103 ? -19.052 30.181 9.611 1.00 49.84 103 LEU A CA 1
ATOM 801 C C . LEU A 1 103 ? -18.394 31.042 8.526 1.00 49.84 103 LEU A C 1
ATOM 803 O O . LEU A 1 103 ? -17.514 31.849 8.830 1.00 49.84 103 LEU A O 1
ATOM 807 N N . VAL A 1 104 ? -18.815 30.818 7.280 1.00 50.25 104 VAL A N 1
ATOM 808 C CA . VAL A 1 104 ? -18.601 31.713 6.130 1.00 50.25 104 VAL A CA 1
ATOM 809 C C . VAL A 1 104 ? -19.561 32.891 6.223 1.00 50.25 104 VAL A C 1
ATOM 811 O O . VAL A 1 104 ? -20.745 32.646 6.553 1.00 50.25 104 VAL A O 1
#

Secondary structure (DSSP, 8-state):
---------TT-EEEE---S-EE-TT--EE--PPTT-EEEEEEEE-STT--EEEETTS-TT--EEGGGEEEEPPPPP-HHHHHHHHHHHSSPPPPPPP------

Radius of gyration: 18.26 Å; chains: 1; bounding box: 35×44×48 Å